Protein AF-A0A9E2KFV5-F1 (afdb_monomer)

InterPro domains:
  IPR013780 Glycosyl hydrolase, all-beta [G3DSA:2.60.40.1180] (1-104)
  IPR031705 Glycosyl hydrolase family 36, C-terminal [PF16874] (14-102)

Foldseek 3Di:
DKDWFDDVVVDQKGKIKDADPVLQKMKIKIWRAQADPPDDQAATADPDHDQAWKWQKAWDPDDPPDDDPFPSHRHIDGNVCSHPRHGRPDDRDHGDMTMMMIGTD

Secondary structure (DSSP, 8-state):
-EEEEE-TTTSSEEEEEEE-TTSSEEEEEEEESSPPTT----PBPP-S--TTSEEEEEE--PPTTPPP--TTTT-EEEHHHHHHT-B----SSTTEEEEEEEEE-

Radius of gyration: 13.26 Å; Cα contacts (8 Å, |Δi|>4): 242; chains: 1; bounding box: 33×29×32 Å

Sequence (105 aa):
SQYRLVSPYESNHMAVNYVSEDKASAVLFAYDIHPRYQEKLLAVRMQGLDPEKMYLVKEINLMPDASSSLKADGKVYSGDYLMKVGLDVFGFQQMQSRVIEFVAQ

Nearest PDB structures (foldseek):
  4fnq-assembly1_A  TM=9.023E-01  e=2.403E-07  Geobacillus stearothermophilus
  2yfn-assembly1_A  TM=8.761E-01  e=5.255E-07  Mediterraneibacter gnavus E1
  8k1a-assembly1_D  TM=8.028E-01  e=7.265E-06  Blautia pseudococcoides
  8k1a-assembly1_C  TM=7.810E-01  e=3.929E-06  Blautia pseudococcoides
  8k7v-assembly1_B  TM=7.781E-01  e=4.343E-05  Blautia pseudococcoides

Mean predicted aligned error: 2.66 Å

Structure (mmCIF, N/CA/C/O backbone):
data_AF-A0A9E2KFV5-F1
#
_entry.id   AF-A0A9E2KFV5-F1
#
loop_
_atom_site.group_PDB
_atom_site.id
_atom_site.type_symbol
_atom_site.label_atom_id
_atom_site.label_alt_id
_atom_site.label_comp_id
_atom_site.label_asym_id
_atom_site.label_entity_id
_atom_site.label_seq_id
_atom_site.pdbx_PDB_ins_code
_atom_site.Cartn_x
_atom_site.Cartn_y
_atom_site.Cartn_z
_atom_site.occupancy
_atom_site.B_iso_or_equiv
_atom_site.auth_seq_id
_atom_site.auth_comp_id
_atom_site.auth_asym_id
_atom_site.auth_atom_id
_atom_site.pdbx_PDB_model_num
ATOM 1 N N . SER A 1 1 ? 3.038 5.973 14.162 1.00 96.19 1 SER A N 1
ATOM 2 C CA . SER A 1 1 ? 4.048 4.894 14.239 1.00 96.19 1 SER A CA 1
ATOM 3 C C . SER A 1 1 ? 4.588 4.530 12.867 1.00 96.19 1 SER A C 1
ATOM 5 O O . SER A 1 1 ? 3.832 4.592 11.906 1.00 96.19 1 SER A O 1
ATOM 7 N N . GLN A 1 2 ? 5.869 4.158 12.769 1.00 97.75 2 GLN A N 1
ATOM 8 C CA . GLN A 1 2 ? 6.523 3.714 11.527 1.00 97.75 2 GLN A CA 1
ATOM 9 C C . GLN A 1 2 ? 6.773 2.201 11.562 1.00 97.75 2 GLN A C 1
ATOM 11 O O . GLN A 1 2 ? 7.279 1.699 12.565 1.00 97.75 2 GLN A O 1
ATOM 16 N N . TYR A 1 3 ? 6.513 1.503 10.454 1.00 98.06 3 TYR A N 1
ATOM 17 C CA . TYR A 1 3 ? 6.800 0.075 10.301 1.00 98.06 3 TYR A CA 1
ATOM 18 C C . TYR A 1 3 ? 7.551 -0.198 8.994 1.00 98.06 3 TYR A C 1
ATOM 20 O O . TYR A 1 3 ? 7.174 0.274 7.922 1.00 98.06 3 TYR A O 1
ATOM 28 N N . ARG A 1 4 ? 8.639 -0.971 9.083 1.00 97.50 4 ARG A N 1
ATOM 29 C CA . ARG A 1 4 ? 9.408 -1.447 7.924 1.00 97.50 4 ARG A CA 1
ATOM 30 C C . ARG A 1 4 ? 8.806 -2.770 7.461 1.00 97.50 4 ARG A C 1
ATOM 32 O O . ARG A 1 4 ? 8.739 -3.700 8.260 1.00 97.50 4 ARG A O 1
ATOM 39 N N . LEU A 1 5 ? 8.368 -2.839 6.207 1.00 97.25 5 LEU A N 1
ATOM 40 C CA . LEU A 1 5 ? 7.610 -3.977 5.678 1.00 97.25 5 LEU A CA 1
ATOM 41 C C . LEU A 1 5 ? 8.454 -4.852 4.752 1.00 97.25 5 LEU A C 1
ATOM 43 O O . LEU A 1 5 ? 8.384 -6.073 4.838 1.00 97.25 5 LEU A O 1
ATOM 47 N N . VAL A 1 6 ? 9.264 -4.234 3.888 1.00 97.00 6 VAL A N 1
ATOM 48 C CA . VAL A 1 6 ? 10.164 -4.938 2.964 1.00 97.00 6 VAL A CA 1
ATOM 49 C C . VAL A 1 6 ? 11.526 -4.256 2.972 1.00 97.00 6 VAL A C 1
ATOM 51 O O . VAL A 1 6 ? 11.618 -3.040 2.787 1.00 97.00 6 VAL A O 1
ATOM 54 N N . SER A 1 7 ? 12.573 -5.047 3.217 1.00 95.06 7 SER A N 1
ATOM 55 C CA . SER A 1 7 ? 13.954 -4.576 3.307 1.00 95.06 7 SER A CA 1
ATOM 56 C C . SER A 1 7 ? 14.592 -4.449 1.914 1.00 95.06 7 SER A C 1
ATOM 58 O O . SER A 1 7 ? 14.565 -5.419 1.150 1.00 95.06 7 SER A O 1
ATOM 60 N N . PRO A 1 8 ? 15.246 -3.312 1.602 1.00 92.88 8 PRO A N 1
ATOM 61 C CA . PRO A 1 8 ? 15.975 -3.132 0.344 1.00 92.88 8 PRO A CA 1
ATOM 62 C C . PRO A 1 8 ? 17.270 -3.959 0.278 1.00 92.88 8 PRO A C 1
ATOM 64 O O . PRO A 1 8 ? 17.882 -4.068 -0.778 1.00 92.88 8 PRO A O 1
ATOM 67 N N . TYR A 1 9 ? 17.718 -4.522 1.403 1.00 92.38 9 TYR A N 1
ATOM 68 C CA . TYR A 1 9 ? 18.909 -5.375 1.461 1.00 92.38 9 TYR A CA 1
ATOM 69 C C . TYR A 1 9 ? 18.592 -6.854 1.218 1.00 92.38 9 TYR A C 1
ATOM 71 O O . TYR A 1 9 ? 19.496 -7.645 0.964 1.00 92.38 9 TYR A O 1
ATOM 79 N N . GLU A 1 10 ? 17.316 -7.230 1.304 1.00 88.75 10 GLU A N 1
ATOM 80 C CA . GLU A 1 10 ? 16.851 -8.616 1.173 1.00 88.75 10 GLU A CA 1
ATOM 81 C C . GLU A 1 10 ? 16.038 -8.833 -0.108 1.00 88.75 10 GLU A C 1
ATOM 83 O O . GLU A 1 10 ? 15.760 -9.972 -0.481 1.00 88.75 10 GLU A O 1
ATOM 88 N N . SER A 1 11 ? 15.649 -7.756 -0.796 1.00 91.00 11 SER A N 1
ATOM 89 C CA . SER A 1 11 ? 14.860 -7.819 -2.022 1.00 91.00 11 SER A CA 1
ATOM 90 C C . SER A 1 11 ? 15.212 -6.685 -2.986 1.00 91.00 11 SER A C 1
ATOM 92 O O . SER A 1 11 ? 15.881 -5.724 -2.619 1.00 91.00 11 SER A O 1
ATOM 94 N N . ASN A 1 12 ? 14.715 -6.773 -4.221 1.00 94.44 12 ASN A N 1
ATOM 95 C CA . ASN A 1 12 ? 14.853 -5.714 -5.228 1.00 94.44 12 ASN A CA 1
ATOM 96 C C . ASN A 1 12 ? 13.873 -4.543 -5.016 1.00 94.44 12 ASN A C 1
ATOM 98 O O . ASN A 1 12 ? 13.773 -3.656 -5.867 1.00 94.44 12 ASN A O 1
ATOM 102 N N . HIS A 1 13 ? 13.156 -4.566 -3.892 1.00 96.56 13 HIS A N 1
ATOM 103 C CA . HIS A 1 13 ? 12.013 -3.731 -3.561 1.00 96.56 13 HIS A CA 1
ATOM 104 C C . HIS A 1 13 ? 12.132 -3.201 -2.130 1.00 96.56 13 HIS A C 1
ATOM 106 O O . HIS A 1 13 ? 12.867 -3.734 -1.297 1.00 96.56 13 HIS A O 1
ATOM 112 N N . MET A 1 14 ? 11.385 -2.151 -1.813 1.00 96.94 14 MET A N 1
ATOM 113 C CA . MET A 1 14 ? 11.303 -1.617 -0.455 1.00 96.94 14 MET A CA 1
ATOM 114 C C . MET A 1 14 ? 9.884 -1.170 -0.147 1.00 96.94 14 MET A C 1
ATOM 116 O O . MET A 1 14 ? 9.246 -0.530 -0.976 1.00 96.94 14 MET A O 1
ATOM 120 N N . ALA A 1 15 ? 9.426 -1.430 1.076 1.00 98.19 15 ALA A N 1
ATOM 121 C CA . ALA A 1 15 ? 8.176 -0.883 1.578 1.00 98.19 15 AL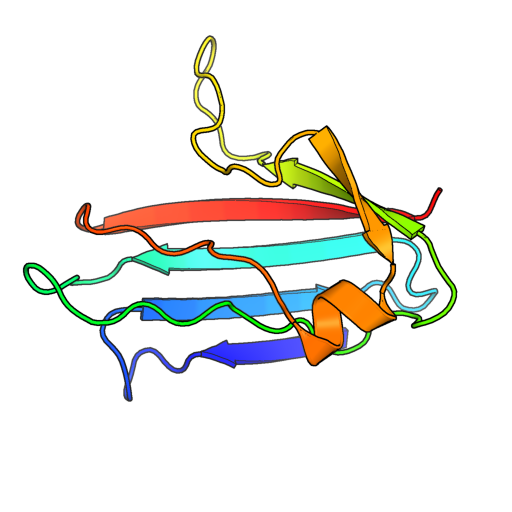A A CA 1
ATOM 122 C C . ALA A 1 15 ? 8.285 -0.457 3.045 1.00 98.19 15 ALA A C 1
ATOM 124 O O . ALA A 1 15 ? 8.799 -1.192 3.894 1.00 98.19 15 ALA A O 1
ATOM 125 N N . VAL A 1 16 ? 7.749 0.722 3.348 1.00 98.31 16 VAL A N 1
ATOM 126 C CA . VAL A 1 16 ? 7.604 1.266 4.704 1.00 98.31 16 VAL A CA 1
ATOM 127 C C . VAL A 1 16 ? 6.239 1.930 4.811 1.00 98.31 16 VAL A C 1
ATOM 129 O O . VAL A 1 16 ? 5.842 2.653 3.900 1.00 98.31 16 VAL A O 1
ATOM 132 N N . ASN A 1 17 ? 5.516 1.712 5.909 1.00 98.06 17 ASN A N 1
ATOM 133 C CA . ASN A 1 17 ? 4.289 2.457 6.171 1.00 98.06 17 ASN A CA 1
ATOM 134 C C . ASN A 1 17 ? 4.355 3.252 7.475 1.00 98.06 17 ASN A C 1
ATOM 136 O O . ASN A 1 17 ? 5.006 2.873 8.451 1.00 98.06 17 ASN A O 1
ATOM 140 N N . TYR A 1 18 ? 3.639 4.368 7.471 1.00 98.62 18 TYR A N 1
ATOM 141 C CA . TYR A 1 18 ? 3.406 5.229 8.617 1.00 98.62 18 TYR A CA 1
ATOM 142 C C . TYR A 1 18 ? 1.917 5.212 8.921 1.00 98.62 18 TYR A C 1
ATOM 144 O O . TYR A 1 18 ? 1.108 5.340 8.010 1.00 98.62 18 TYR A O 1
ATOM 152 N N . VAL A 1 19 ? 1.560 5.047 10.188 1.00 98.56 19 VAL A N 1
ATOM 153 C CA . VAL A 1 19 ? 0.168 5.033 10.655 1.00 98.56 19 VAL A CA 1
ATOM 154 C C . VAL A 1 19 ? -0.009 6.133 11.692 1.00 98.56 19 VAL A C 1
ATOM 156 O O . VAL A 1 19 ? 0.857 6.293 12.563 1.00 98.56 19 VAL A O 1
ATOM 159 N N . SER A 1 20 ? -1.098 6.894 11.595 1.0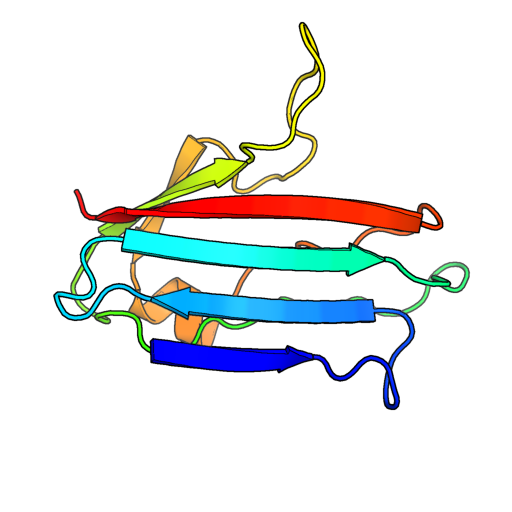0 98.31 20 SER A N 1
ATOM 160 C CA . SER A 1 20 ? -1.482 7.888 12.598 1.00 98.31 20 SER A CA 1
ATOM 161 C C . SER A 1 20 ? -1.736 7.228 13.958 1.00 98.31 20 SER A C 1
ATOM 163 O O . SER A 1 20 ? -1.983 6.026 14.054 1.00 98.31 20 SER A O 1
ATOM 165 N N . GLU A 1 21 ? -1.645 7.996 15.041 1.00 97.44 21 GLU A N 1
ATOM 166 C CA . GLU A 1 21 ? -1.818 7.462 16.399 1.00 97.44 21 GLU A CA 1
ATOM 167 C C . GLU A 1 21 ? -3.228 6.892 16.630 1.00 97.44 21 GLU A C 1
ATOM 169 O O . GLU A 1 21 ? -3.383 5.806 17.186 1.00 97.44 21 GLU A O 1
ATOM 174 N N . ASP A 1 22 ? -4.246 7.574 16.106 1.00 97.62 22 ASP A N 1
ATOM 175 C CA . ASP A 1 22 ? -5.653 7.155 16.126 1.00 97.62 22 ASP A CA 1
ATOM 176 C C . ASP A 1 22 ? -5.992 6.063 15.093 1.00 97.62 22 ASP A C 1
ATOM 178 O O . ASP A 1 22 ? -7.138 5.601 15.005 1.00 97.62 22 ASP A O 1
ATOM 182 N N . LYS A 1 23 ? -5.004 5.655 14.285 1.00 98.12 23 LYS A N 1
ATOM 183 C CA . LYS A 1 23 ? -5.135 4.705 13.175 1.00 98.12 23 LYS A CA 1
ATOM 184 C C . LYS A 1 23 ? -6.203 5.103 12.151 1.00 98.12 23 LYS A C 1
ATOM 186 O O . LYS A 1 23 ? -6.732 4.232 11.463 1.00 98.12 23 LYS A O 1
ATOM 191 N N . ALA A 1 24 ? -6.594 6.373 12.081 1.00 98.06 24 ALA A N 1
ATOM 192 C CA . ALA A 1 24 ? -7.552 6.866 11.096 1.00 98.06 24 ALA A CA 1
ATOM 193 C C . ALA A 1 24 ? -6.909 7.061 9.718 1.00 98.06 24 ALA A C 1
ATOM 195 O O . ALA A 1 24 ? -7.601 6.968 8.709 1.00 98.06 24 ALA A O 1
ATOM 196 N N . SER A 1 25 ? -5.595 7.277 9.655 1.00 97.94 25 SER A N 1
ATOM 197 C CA . SER A 1 25 ? -4.875 7.407 8.395 1.00 97.94 25 SER A CA 1
ATOM 198 C C . SER A 1 25 ? -3.551 6.652 8.395 1.00 97.94 25 SER A C 1
ATOM 200 O O . SER A 1 25 ? -2.928 6.401 9.432 1.00 97.94 25 SER A O 1
ATOM 202 N N . ALA A 1 26 ? -3.114 6.260 7.205 1.00 98.62 26 ALA A N 1
ATOM 203 C CA . ALA A 1 26 ? -1.793 5.700 6.990 1.00 98.62 26 ALA A CA 1
ATOM 204 C C . ALA A 1 26 ? -1.264 6.055 5.601 1.00 98.62 26 ALA A C 1
ATOM 206 O O . ALA A 1 26 ? -2.031 6.308 4.677 1.00 98.62 26 ALA A O 1
ATOM 207 N N . VAL A 1 27 ? 0.057 6.022 5.447 1.00 98.62 27 VAL A N 1
ATOM 208 C CA . VAL A 1 27 ? 0.730 6.167 4.154 1.00 98.62 27 VAL A CA 1
ATOM 209 C C . VAL A 1 27 ? 1.730 5.032 3.985 1.00 98.62 27 VAL A C 1
ATOM 211 O O . VAL A 1 27 ? 2.551 4.792 4.870 1.00 98.62 27 VAL A O 1
ATOM 214 N N . LEU A 1 28 ? 1.661 4.333 2.855 1.00 98.69 28 LEU A N 1
ATOM 215 C CA . LEU A 1 28 ? 2.634 3.343 2.403 1.00 98.69 28 LEU A CA 1
ATOM 216 C C . LEU A 1 28 ? 3.518 3.958 1.324 1.00 98.69 28 LEU A C 1
ATOM 218 O O . LEU A 1 28 ? 3.021 4.447 0.312 1.00 98.69 28 LEU A O 1
ATOM 222 N N . PHE A 1 29 ? 4.825 3.856 1.517 1.00 98.44 29 PHE A N 1
ATOM 223 C CA . PHE A 1 29 ? 5.825 4.155 0.504 1.00 98.44 29 PHE A CA 1
ATOM 224 C C . PHE A 1 29 ? 6.383 2.838 -0.022 1.00 98.44 29 PHE A C 1
ATOM 226 O O . PHE A 1 29 ? 6.925 2.051 0.760 1.00 98.44 29 PHE A O 1
ATOM 233 N N . ALA A 1 30 ? 6.243 2.605 -1.324 1.00 98.00 30 ALA A N 1
ATOM 234 C CA . ALA A 1 30 ? 6.759 1.432 -2.015 1.00 98.00 30 ALA A CA 1
ATOM 235 C C . ALA A 1 30 ? 7.693 1.857 -3.154 1.00 98.00 30 ALA A C 1
ATOM 237 O O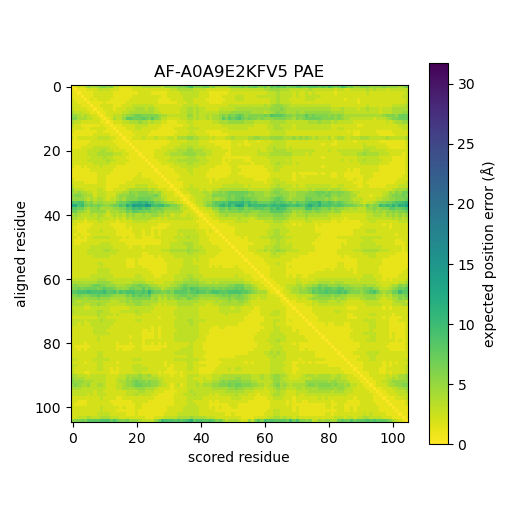 . ALA A 1 30 ? 7.368 2.772 -3.913 1.00 98.00 30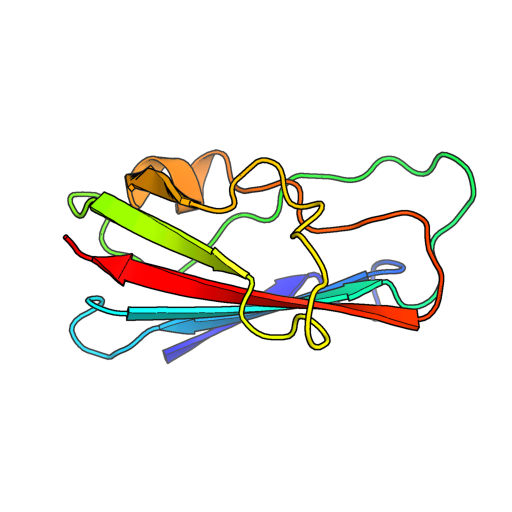 ALA A O 1
ATOM 238 N N . TYR A 1 31 ? 8.840 1.188 -3.269 1.00 96.94 31 TYR A N 1
ATOM 239 C CA . TYR A 1 31 ? 9.858 1.478 -4.277 1.00 96.94 31 TYR A CA 1
ATOM 240 C C . TYR A 1 31 ? 10.313 0.202 -4.979 1.00 96.94 31 TYR A C 1
ATOM 242 O O . TYR A 1 31 ? 10.757 -0.743 -4.322 1.00 96.94 31 TYR A O 1
ATOM 250 N N . ASP A 1 32 ? 10.259 0.234 -6.306 1.00 95.81 32 ASP A N 1
ATOM 251 C CA . ASP A 1 32 ? 10.842 -0.760 -7.199 1.00 95.81 32 ASP A CA 1
ATOM 252 C C . ASP A 1 32 ? 12.289 -0.327 -7.501 1.00 95.81 32 ASP A C 1
ATOM 254 O O . ASP A 1 32 ? 12.518 0.604 -8.276 1.00 95.81 32 ASP A O 1
ATOM 258 N N . ILE A 1 33 ? 13.291 -0.951 -6.872 1.00 93.69 33 ILE A N 1
ATOM 259 C CA . ILE A 1 33 ? 14.683 -0.480 -6.974 1.00 93.69 33 ILE A CA 1
ATOM 260 C C . ILE A 1 33 ? 15.329 -1.035 -8.247 1.00 93.69 33 ILE A C 1
ATOM 262 O O . ILE A 1 33 ? 15.643 -0.286 -9.169 1.00 93.69 33 ILE A O 1
ATOM 266 N N . HIS A 1 34 ? 15.495 -2.359 -8.311 1.00 92.19 34 HIS A N 1
ATOM 267 C CA . HIS A 1 34 ? 16.064 -3.054 -9.473 1.00 92.19 34 HIS A CA 1
ATOM 268 C C . HIS A 1 34 ? 15.294 -4.350 -9.767 1.00 92.19 34 HIS A C 1
ATOM 270 O O . HIS A 1 34 ? 15.855 -5.439 -9.597 1.00 92.19 34 HIS A O 1
ATOM 276 N N . PRO A 1 35 ? 14.013 -4.270 -10.180 1.00 90.56 35 PRO A N 1
ATOM 277 C CA . PRO A 1 35 ? 13.207 -5.463 -10.389 1.00 90.56 35 PRO A CA 1
ATOM 278 C C . PRO A 1 35 ? 13.825 -6.399 -11.428 1.00 90.56 35 PRO A C 1
ATOM 280 O O . PRO A 1 35 ? 14.355 -5.958 -12.454 1.00 90.56 35 PRO A O 1
ATOM 283 N N . ARG A 1 36 ? 13.746 -7.706 -11.177 1.00 89.38 36 ARG A N 1
ATOM 284 C CA . ARG A 1 36 ? 14.215 -8.733 -12.120 1.00 89.38 36 ARG A CA 1
ATOM 285 C C . ARG A 1 36 ? 13.080 -9.174 -13.038 1.00 89.38 36 ARG A C 1
ATOM 287 O O . ARG A 1 36 ? 11.913 -9.195 -12.648 1.00 89.38 36 ARG A O 1
ATOM 294 N N . TYR A 1 37 ? 13.428 -9.577 -14.259 1.00 85.06 37 TYR A N 1
ATOM 295 C CA . TYR A 1 37 ? 12.446 -10.088 -15.214 1.00 85.06 37 TYR A CA 1
ATOM 296 C C . TYR A 1 37 ? 11.684 -11.285 -14.626 1.00 85.06 37 TYR A C 1
ATOM 298 O O . TYR A 1 37 ? 12.302 -12.269 -14.223 1.00 85.06 37 TYR A O 1
ATOM 306 N N . GLN A 1 38 ? 10.351 -11.181 -14.588 1.00 83.38 38 GLN A N 1
ATOM 307 C CA . GLN A 1 38 ? 9.437 -12.216 -14.085 1.00 83.38 38 GLN A CA 1
ATOM 308 C C . GLN A 1 38 ? 9.738 -12.716 -12.663 1.00 83.38 38 GLN A C 1
ATOM 310 O O . GLN A 1 38 ? 9.417 -13.856 -12.320 1.00 83.38 38 GLN A O 1
ATOM 315 N N . GLU A 1 39 ? 10.331 -11.885 -11.804 1.00 90.31 39 GLU A N 1
ATOM 316 C CA . GLU A 1 39 ? 10.444 -12.264 -10.400 1.00 90.31 39 GLU A CA 1
ATOM 317 C C . GLU A 1 39 ? 9.068 -12.397 -9.739 1.00 90.31 39 GLU A C 1
ATOM 319 O O . GLU A 1 39 ? 8.079 -11.776 -10.136 1.00 90.31 39 GLU A O 1
ATOM 324 N N . LYS A 1 40 ? 9.000 -13.231 -8.703 1.00 88.00 40 LYS A N 1
ATOM 325 C CA . LYS A 1 40 ? 7.765 -13.413 -7.952 1.00 88.00 40 LYS A CA 1
ATOM 326 C C . LYS A 1 40 ? 7.566 -12.233 -7.004 1.00 88.00 40 LYS A C 1
ATOM 328 O O . LYS A 1 40 ? 8.252 -12.138 -5.989 1.00 88.00 40 LYS A O 1
ATOM 333 N N . LEU A 1 41 ? 6.589 -11.387 -7.311 1.00 92.31 41 LEU A N 1
ATOM 334 C CA . LEU A 1 41 ? 6.140 -10.317 -6.424 1.00 92.31 41 LEU A CA 1
ATOM 335 C C . LEU A 1 41 ? 5.138 -10.873 -5.408 1.00 92.31 41 LEU A C 1
ATOM 337 O O . LEU A 1 41 ? 4.252 -11.656 -5.755 1.00 92.31 41 LEU A O 1
ATOM 341 N N . LEU A 1 42 ? 5.308 -10.495 -4.143 1.00 93.56 42 LEU A N 1
ATOM 342 C CA . LEU A 1 42 ? 4.399 -10.847 -3.056 1.00 93.56 42 LEU A CA 1
ATOM 343 C C . LEU A 1 42 ? 3.637 -9.601 -2.611 1.00 93.56 42 LEU A C 1
ATOM 345 O O . LEU A 1 42 ? 4.209 -8.510 -2.562 1.00 93.56 42 LEU A O 1
ATOM 349 N N . ALA A 1 43 ? 2.372 -9.787 -2.239 1.00 97.12 43 ALA A N 1
ATOM 350 C CA . ALA A 1 43 ? 1.557 -8.723 -1.676 1.00 97.12 43 ALA A CA 1
ATOM 351 C C . ALA A 1 43 ? 2.205 -8.152 -0.404 1.00 97.12 43 ALA A C 1
ATOM 353 O O . ALA A 1 43 ? 2.627 -8.890 0.493 1.00 97.12 43 ALA A O 1
ATOM 354 N N . VAL A 1 44 ? 2.252 -6.825 -0.315 1.00 97.81 44 VAL A N 1
ATOM 355 C CA . VAL A 1 44 ? 2.754 -6.110 0.857 1.00 97.81 44 VAL A CA 1
ATOM 356 C C . VAL A 1 44 ? 1.656 -6.053 1.905 1.00 97.81 44 VAL A C 1
ATOM 358 O O . VAL A 1 44 ? 0.579 -5.502 1.674 1.00 97.81 44 VAL A O 1
ATOM 361 N N . ARG A 1 45 ? 1.944 -6.630 3.070 1.00 98.44 45 ARG A N 1
ATOM 362 C CA . ARG A 1 45 ? 1.051 -6.642 4.228 1.00 98.44 45 ARG A CA 1
ATOM 363 C C . ARG A 1 45 ? 1.313 -5.431 5.102 1.00 98.44 45 ARG A C 1
ATOM 365 O O . ARG A 1 45 ? 2.445 -5.200 5.524 1.00 98.44 45 ARG A O 1
ATOM 372 N N . MET A 1 46 ? 0.256 -4.687 5.385 1.00 97.81 46 MET A N 1
ATOM 373 C CA . MET A 1 46 ? 0.317 -3.509 6.238 1.00 97.81 46 MET A CA 1
ATOM 374 C C . MET A 1 46 ? 0.545 -3.903 7.701 1.00 97.81 46 MET A C 1
ATOM 376 O O . MET A 1 46 ? 0.254 -5.026 8.111 1.00 97.81 46 MET A O 1
ATOM 380 N N . GLN A 1 47 ? 1.037 -2.964 8.507 1.00 98.44 47 GLN A N 1
ATOM 381 C CA . GLN A 1 47 ? 1.136 -3.118 9.959 1.00 98.44 47 GLN A CA 1
ATOM 382 C C . GLN A 1 47 ? 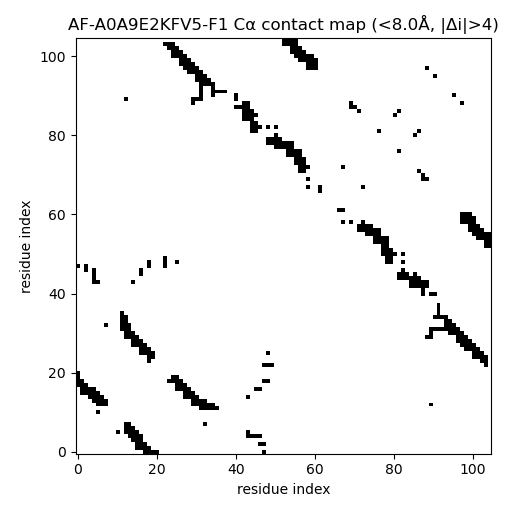0.606 -1.874 10.668 1.00 98.44 47 GLN A C 1
ATOM 384 O O . GLN A 1 47 ? 0.695 -0.767 10.139 1.00 98.44 47 GLN A O 1
ATOM 389 N N . GLY A 1 48 ? 0.069 -2.066 11.875 1.00 97.75 48 GLY A N 1
ATOM 390 C CA . GLY A 1 48 ? -0.360 -0.980 12.760 1.00 97.75 48 GLY A CA 1
ATOM 391 C C . GLY A 1 48 ? -1.755 -0.412 12.493 1.00 97.75 48 GLY A C 1
ATOM 392 O O . GLY A 1 48 ? -2.170 0.485 13.223 1.00 97.75 48 GLY A O 1
ATOM 393 N N . LEU A 1 49 ? -2.480 -0.931 11.498 1.00 98.31 49 LEU A N 1
ATOM 394 C CA . LEU A 1 49 ? -3.862 -0.537 11.218 1.00 98.31 49 LEU A CA 1
ATOM 395 C C . LEU A 1 49 ? -4.831 -1.086 12.274 1.00 98.31 49 LEU A C 1
ATOM 397 O O . LEU A 1 49 ? -4.495 -1.963 13.075 1.00 98.31 49 LEU A O 1
ATOM 401 N N . ASP A 1 50 ? -6.044 -0.546 12.281 1.00 98.31 50 ASP A N 1
ATOM 402 C CA . ASP A 1 50 ? -7.149 -1.080 13.067 1.00 98.31 50 ASP A CA 1
ATOM 403 C C . ASP A 1 50 ? -7.878 -2.166 12.256 1.00 98.31 50 ASP A C 1
ATOM 405 O O . ASP A 1 50 ? -8.353 -1.860 11.160 1.00 98.31 50 ASP A O 1
ATOM 409 N N . PRO A 1 51 ? -7.957 -3.423 12.733 1.00 98.25 51 PRO A N 1
ATOM 410 C CA . PRO A 1 51 ? -8.582 -4.502 11.975 1.00 98.25 51 PRO A CA 1
ATOM 411 C C . PRO A 1 51 ? -10.065 -4.260 11.659 1.00 98.25 51 PRO A C 1
ATOM 413 O O . PRO A 1 51 ? -10.526 -4.714 10.611 1.00 98.25 51 PRO A O 1
ATOM 416 N N . GLU A 1 52 ? -10.776 -3.515 12.512 1.00 98.19 52 GLU A N 1
ATOM 417 C CA . GLU A 1 52 ? -12.222 -3.284 12.403 1.00 98.19 52 GLU A CA 1
ATOM 418 C C . GLU A 1 52 ? -12.572 -2.082 11.508 1.00 98.19 52 GLU A C 1
ATOM 420 O O . GLU A 1 52 ? -13.720 -1.932 11.091 1.00 98.19 52 GLU A O 1
ATOM 425 N N . LYS A 1 53 ? -11.601 -1.214 11.188 1.00 98.44 53 LYS A N 1
ATOM 426 C CA . LYS A 1 53 ? -11.835 -0.041 10.331 1.00 98.44 53 LYS A CA 1
ATOM 427 C C . LYS A 1 53 ? -11.766 -0.395 8.850 1.00 98.44 53 LYS A C 1
ATOM 429 O O . LYS A 1 53 ? -10.985 -1.248 8.423 1.00 98.44 53 LYS A O 1
ATOM 434 N N . MET A 1 54 ? -12.545 0.334 8.057 1.00 98.69 54 MET A N 1
ATOM 435 C CA . MET A 1 54 ? -12.532 0.274 6.598 1.00 98.69 54 MET A CA 1
ATOM 436 C C . MET A 1 54 ? -11.720 1.445 6.052 1.00 98.69 54 MET A C 1
ATOM 438 O O . MET A 1 54 ? -12.016 2.591 6.363 1.00 98.69 54 MET A O 1
ATOM 442 N N . TYR A 1 55 ? -10.713 1.167 5.231 1.00 98.75 55 TYR A N 1
ATOM 443 C CA . TYR A 1 55 ? -9.799 2.164 4.686 1.00 98.75 55 TYR A CA 1
ATOM 444 C C . TYR A 1 55 ? -9.998 2.315 3.183 1.00 98.75 55 TYR A C 1
ATOM 446 O O . TYR A 1 55 ? -9.868 1.340 2.440 1.00 98.75 55 TYR A O 1
ATOM 454 N N . LEU A 1 56 ? -10.265 3.542 2.739 1.00 98.75 56 LEU A N 1
ATOM 455 C CA . LEU A 1 56 ? -10.167 3.931 1.337 1.00 98.75 56 LEU A CA 1
ATOM 456 C C . LEU A 1 56 ? -8.693 3.997 0.943 1.00 98.75 56 LEU A C 1
ATOM 458 O O . LEU A 1 56 ? -7.912 4.681 1.602 1.00 98.75 56 LEU A O 1
ATOM 462 N N . VAL A 1 57 ? -8.338 3.301 -0.130 1.00 98.62 57 VAL A N 1
ATOM 463 C CA . VAL A 1 57 ? -6.985 3.243 -0.685 1.00 98.62 57 VAL A CA 1
ATOM 464 C C . VAL A 1 57 ? -6.873 4.220 -1.845 1.00 98.62 57 VAL A C 1
ATOM 466 O O . VAL A 1 57 ? -7.703 4.190 -2.755 1.00 98.62 57 VAL A O 1
ATOM 469 N N . LYS A 1 58 ? -5.835 5.058 -1.840 1.00 98.25 58 LYS A N 1
ATOM 470 C CA . LYS A 1 58 ? -5.588 6.024 -2.911 1.00 98.25 58 LYS A CA 1
ATOM 471 C C . LYS A 1 58 ? -4.104 6.178 -3.210 1.00 98.25 58 LYS A C 1
ATOM 473 O O . LYS A 1 58 ? -3.317 6.419 -2.304 1.00 98.25 58 LYS A O 1
ATOM 478 N N . GLU A 1 59 ? -3.709 6.083 -4.470 1.00 97.88 59 GLU A N 1
ATOM 479 C CA . GLU A 1 59 ? -2.366 6.468 -4.907 1.00 97.88 59 GLU A CA 1
ATOM 480 C C . GLU A 1 59 ? -2.299 7.990 -5.094 1.00 97.88 59 GLU A C 1
ATOM 482 O O . GLU A 1 59 ? -3.119 8.580 -5.797 1.00 97.88 59 GLU A O 1
ATOM 487 N N . ILE A 1 60 ? -1.340 8.645 -4.434 1.00 97.06 60 ILE A N 1
ATOM 488 C CA . ILE A 1 60 ? -1.308 10.114 -4.320 1.00 97.06 60 ILE A CA 1
ATOM 489 C C . ILE A 1 60 ? -0.115 10.775 -5.020 1.00 97.06 60 ILE A C 1
ATOM 491 O O . ILE A 1 60 ? -0.122 11.987 -5.204 1.00 97.06 60 ILE A O 1
ATOM 495 N N . ASN A 1 61 ? 0.900 10.015 -5.438 1.00 96.06 61 ASN A N 1
ATOM 496 C CA . ASN A 1 61 ? 2.092 10.542 -6.121 1.00 96.06 61 ASN A CA 1
ATOM 497 C C . ASN A 1 61 ? 1.994 10.491 -7.658 1.00 96.06 61 ASN A C 1
ATOM 499 O O . ASN A 1 61 ? 3.013 10.356 -8.337 1.00 96.06 61 ASN A O 1
ATOM 503 N N . LEU A 1 62 ? 0.784 10.570 -8.211 1.00 94.62 62 LEU A N 1
ATOM 504 C CA . LEU A 1 62 ? 0.566 10.538 -9.656 1.00 94.62 62 LEU A CA 1
ATOM 505 C C . LEU A 1 62 ? 0.953 11.875 -10.300 1.00 94.62 62 LEU A C 1
ATOM 507 O O . LEU A 1 62 ? 0.723 12.947 -9.740 1.00 94.62 62 LEU A O 1
ATOM 511 N N . MET A 1 63 ? 1.515 11.806 -11.508 1.00 90.62 63 MET A N 1
ATOM 512 C CA . MET A 1 63 ? 1.702 12.989 -12.351 1.00 90.62 63 MET A CA 1
ATOM 513 C C . MET A 1 63 ? 0.339 13.569 -12.768 1.00 90.62 63 MET A C 1
ATOM 515 O O . MET A 1 63 ? -0.642 12.822 -12.826 1.00 90.62 63 MET A O 1
ATOM 519 N N . PRO A 1 64 ? 0.258 14.871 -13.096 1.00 91.56 64 PRO A N 1
ATOM 520 C CA . PRO A 1 64 ? -0.957 15.458 -13.653 1.00 91.56 64 PRO A CA 1
ATOM 521 C C . PRO A 1 64 ? -1.497 14.631 -14.828 1.00 91.56 64 PRO A C 1
ATOM 523 O O . PRO A 1 64 ? -0.723 14.152 -15.656 1.00 91.56 64 PRO A O 1
ATOM 526 N N . ASP A 1 65 ? -2.816 14.436 -14.857 1.00 91.50 65 ASP A N 1
ATOM 527 C CA . ASP A 1 65 ? -3.558 13.658 -15.863 1.00 91.50 65 ASP A CA 1
ATOM 528 C C . ASP A 1 65 ? -3.216 12.155 -15.948 1.00 91.50 65 ASP A C 1
ATOM 530 O O . ASP A 1 65 ? -3.771 11.432 -16.781 1.00 91.50 65 ASP A O 1
ATOM 534 N N . ALA A 1 66 ? -2.353 11.641 -15.066 1.00 92.56 66 ALA A N 1
ATOM 535 C CA . ALA A 1 66 ? -2.064 10.217 -14.989 1.00 92.56 66 ALA A CA 1
ATOM 536 C C . ALA A 1 66 ? -3.133 9.473 -14.177 1.00 92.56 66 ALA A C 1
ATOM 538 O O . ALA A 1 66 ? -3.588 9.925 -13.128 1.00 92.56 66 ALA A O 1
ATOM 539 N N . SER A 1 67 ? -3.496 8.282 -14.648 1.00 91.94 67 SER A N 1
ATOM 540 C CA . SER A 1 67 ? -4.314 7.338 -13.883 1.00 91.94 67 SER A CA 1
ATOM 541 C C . SER A 1 67 ? -3.429 6.360 -13.120 1.00 91.94 67 SER A C 1
ATOM 543 O O . SER A 1 67 ? -2.386 5.932 -13.624 1.00 91.94 67 SER A O 1
ATOM 545 N N . SER A 1 68 ? -3.865 5.968 -11.925 1.00 94.81 68 SER A N 1
ATOM 546 C CA . SER A 1 68 ? -3.193 4.923 -11.160 1.00 94.81 68 SER A CA 1
ATOM 547 C C . SER A 1 68 ? -3.235 3.585 -11.904 1.00 94.81 68 SER A C 1
ATOM 549 O O . SER A 1 68 ? -4.267 3.165 -12.427 1.00 94.81 68 SER A O 1
ATOM 551 N N . SER A 1 69 ? -2.105 2.877 -11.916 1.00 93.81 69 SER A N 1
ATOM 552 C CA . SER A 1 69 ? -2.048 1.471 -12.343 1.00 93.81 69 SER A CA 1
ATOM 553 C C . SER A 1 69 ? -2.288 0.486 -11.188 1.00 93.81 69 SER A C 1
ATOM 555 O O . SER A 1 69 ? -2.298 -0.729 -11.400 1.00 93.81 69 SER A O 1
ATOM 557 N N . LEU A 1 70 ? -2.455 0.985 -9.959 1.00 95.69 70 LEU A N 1
ATOM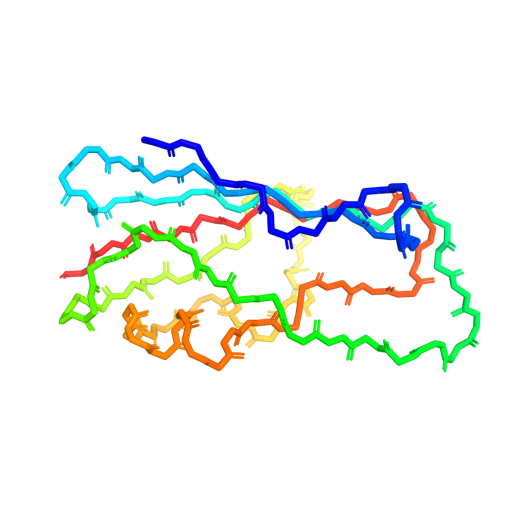 558 C CA . LEU A 1 70 ? -2.712 0.179 -8.773 1.00 95.69 70 LEU A CA 1
ATOM 559 C C . LEU A 1 70 ? -4.156 -0.326 -8.814 1.00 95.69 70 LEU A C 1
ATOM 561 O O . LEU A 1 70 ? -5.109 0.436 -8.711 1.00 95.69 70 LEU A O 1
ATOM 565 N N . LYS A 1 71 ? -4.341 -1.647 -8.869 1.00 96.44 71 LYS A N 1
ATOM 566 C CA . LYS A 1 71 ? -5.685 -2.260 -8.896 1.00 96.44 71 LYS A CA 1
ATOM 567 C C . LYS A 1 71 ? -6.536 -1.954 -7.659 1.00 96.44 71 LYS A C 1
ATOM 569 O O . LYS A 1 71 ? -7.748 -2.174 -7.698 1.00 96.44 71 LYS A O 1
ATOM 574 N N . ALA A 1 72 ? -5.896 -1.573 -6.559 1.00 96.94 72 ALA A N 1
ATOM 575 C CA . ALA A 1 72 ? -6.527 -1.226 -5.293 1.00 96.94 72 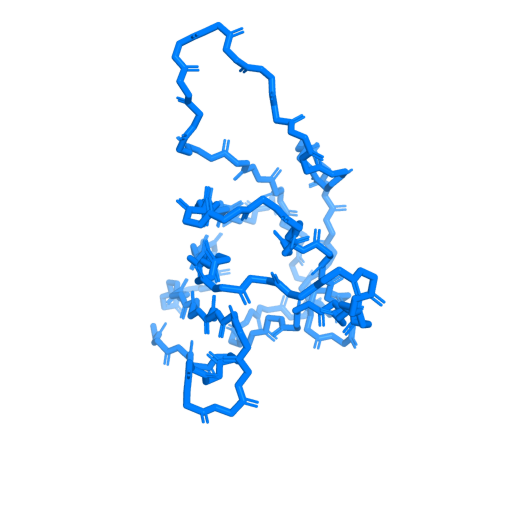ALA A CA 1
ATOM 576 C C . ALA A 1 72 ? -6.919 0.258 -5.197 1.00 96.94 72 ALA A C 1
ATOM 578 O O . ALA A 1 72 ? -7.618 0.614 -4.256 1.00 96.94 72 ALA A O 1
ATOM 579 N N . ASP A 1 73 ? -6.499 1.104 -6.143 1.00 97.94 73 ASP A N 1
ATOM 580 C CA . ASP A 1 73 ? -6.814 2.532 -6.127 1.00 97.94 73 ASP A CA 1
ATOM 581 C C . ASP A 1 73 ? -8.331 2.777 -6.170 1.00 97.94 73 ASP A C 1
ATOM 583 O O . ASP A 1 73 ? -9.065 2.134 -6.927 1.00 97.94 73 ASP A O 1
ATOM 587 N N . GLY A 1 74 ? -8.809 3.657 -5.289 1.00 97.75 74 GLY A N 1
ATOM 588 C CA . GLY A 1 74 ? -10.223 3.992 -5.118 1.00 97.75 74 GLY A CA 1
ATOM 589 C C . GLY A 1 74 ? -11.072 2.922 -4.423 1.00 97.75 74 GLY A C 1
ATOM 590 O O . GLY A 1 74 ? -12.282 3.105 -4.287 1.00 97.75 74 GLY A O 1
ATOM 591 N N . LYS A 1 75 ? -10.485 1.802 -3.981 1.00 98.31 75 LYS A N 1
ATOM 592 C CA . LYS A 1 75 ? -11.216 0.721 -3.299 1.00 98.31 75 LYS A CA 1
ATOM 593 C C . LYS A 1 75 ? -11.112 0.831 -1.786 1.00 98.31 75 LYS A C 1
ATOM 595 O O . LYS A 1 75 ? -10.175 1.414 -1.248 1.00 98.31 75 LYS A O 1
ATOM 600 N N . VAL A 1 76 ? -12.078 0.220 -1.105 1.00 98.56 76 VAL A N 1
ATOM 601 C CA . VAL A 1 76 ? -12.146 0.184 0.356 1.00 98.56 76 VAL A CA 1
ATOM 602 C C . VAL A 1 76 ? -11.881 -1.237 0.847 1.00 98.56 76 VAL A C 1
ATOM 604 O O . VAL A 1 76 ? -12.492 -2.188 0.357 1.00 98.56 76 VAL A O 1
ATOM 607 N N . TYR A 1 77 ? -10.984 -1.380 1.821 1.00 98.56 77 TYR A N 1
ATOM 608 C CA . TYR A 1 77 ? -10.622 -2.661 2.435 1.00 98.56 77 TYR A CA 1
ATOM 609 C C . TYR A 1 77 ? -10.646 -2.558 3.956 1.00 98.56 77 TYR A C 1
ATOM 611 O O . TYR A 1 77 ? -10.349 -1.499 4.505 1.00 98.56 77 TYR A O 1
ATOM 619 N N . SER A 1 78 ? -10.945 -3.656 4.651 1.00 98.56 78 SER A N 1
ATOM 620 C CA . SER A 1 78 ? -10.765 -3.692 6.104 1.00 98.56 78 SER A CA 1
ATOM 621 C C . SER A 1 78 ? -9.281 -3.655 6.466 1.00 98.56 78 SER A C 1
ATOM 623 O O . SER A 1 78 ? -8.433 -4.183 5.735 1.00 98.56 78 SER A O 1
ATOM 625 N N . GLY A 1 79 ? -8.953 -3.079 7.623 1.00 98.50 79 GLY A N 1
ATOM 626 C CA . GLY A 1 79 ? -7.593 -3.137 8.150 1.00 98.50 79 GLY A CA 1
ATOM 627 C C . GLY A 1 79 ? -7.118 -4.578 8.338 1.00 98.50 79 GLY A C 1
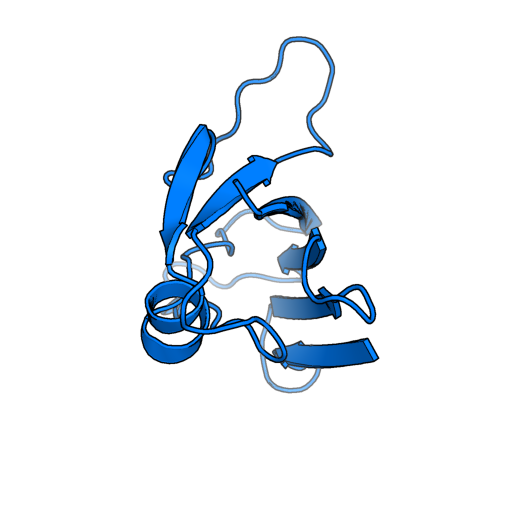ATOM 628 O O . GLY A 1 79 ? -5.957 -4.874 8.059 1.00 98.50 79 GLY A O 1
ATOM 629 N N . ASP A 1 80 ? -8.013 -5.502 8.708 1.00 98.62 80 ASP A N 1
ATOM 630 C CA . ASP A 1 80 ? -7.683 -6.925 8.837 1.00 98.62 80 ASP A CA 1
ATOM 631 C C . ASP A 1 80 ? -7.219 -7.530 7.503 1.00 98.62 80 ASP A C 1
ATOM 633 O O . ASP A 1 80 ? -6.185 -8.201 7.440 1.00 98.62 80 ASP A O 1
ATOM 637 N N . TYR A 1 81 ? -7.926 -7.223 6.411 1.00 98.62 81 TYR A N 1
ATOM 638 C CA . TYR A 1 81 ? -7.542 -7.657 5.069 1.00 98.62 81 TYR A CA 1
ATOM 639 C C . TYR A 1 81 ? -6.184 -7.074 4.665 1.00 98.62 81 TYR A C 1
ATOM 641 O O . TYR A 1 81 ? -5.306 -7.801 4.196 1.00 98.62 81 TYR A O 1
ATOM 649 N N . LEU A 1 82 ? -5.977 -5.773 4.886 1.00 98.44 82 LEU A N 1
ATOM 650 C CA . LEU A 1 82 ? -4.724 -5.094 4.546 1.00 98.44 82 LEU A CA 1
ATOM 651 C C . LEU A 1 82 ? -3.523 -5.657 5.322 1.00 98.44 82 LEU A C 1
ATOM 653 O O . LEU A 1 82 ? -2.415 -5.701 4.786 1.00 98.44 82 LEU A O 1
ATOM 657 N N . MET A 1 83 ? -3.729 -6.116 6.559 1.00 98.44 83 MET A N 1
ATOM 658 C CA . MET A 1 83 ? -2.669 -6.692 7.391 1.00 98.44 83 MET A CA 1
ATOM 659 C C . MET A 1 83 ? -2.424 -8.188 7.128 1.00 98.44 83 MET A C 1
ATOM 661 O O . MET A 1 83 ? -1.284 -8.644 7.213 1.00 98.44 83 MET A O 1
ATOM 665 N N . LYS A 1 84 ? -3.453 -8.977 6.789 1.00 98.38 84 LYS A N 1
ATOM 666 C CA . LYS A 1 84 ? -3.311 -10.432 6.560 1.00 98.38 84 LYS A CA 1
ATOM 667 C C . LYS A 1 84 ? -3.066 -10.803 5.100 1.00 98.38 84 LYS A C 1
ATOM 669 O O . LYS A 1 84 ? -2.252 -11.685 4.820 1.00 98.38 84 LYS A O 1
ATOM 674 N N . VAL A 1 85 ? -3.771 -10.156 4.175 1.00 98.25 85 VAL A N 1
ATOM 675 C CA . VAL A 1 85 ? -3.689 -10.429 2.732 1.00 98.25 85 VAL A CA 1
ATOM 676 C C . VAL A 1 85 ? -2.698 -9.477 2.075 1.00 98.25 85 VAL A C 1
ATOM 678 O O . VAL A 1 85 ? -1.754 -9.942 1.439 1.00 98.25 85 VAL A O 1
ATOM 681 N N . GLY A 1 86 ? -2.848 -8.172 2.313 1.00 97.94 86 GLY A N 1
ATOM 682 C CA . GLY A 1 86 ? -1.985 -7.142 1.733 1.00 97.94 86 GLY A CA 1
ATOM 683 C C . GLY A 1 86 ? -2.376 -6.724 0.313 1.00 97.94 86 GLY A C 1
ATOM 684 O O . GLY A 1 86 ? -3.422 -7.122 -0.203 1.00 97.94 86 GLY A O 1
ATOM 685 N N . LEU A 1 87 ? -1.533 -5.891 -0.306 1.00 98.19 87 LEU A N 1
ATOM 686 C CA . LEU A 1 87 ? -1.743 -5.318 -1.640 1.00 98.19 87 LEU A CA 1
ATOM 687 C C . LEU A 1 87 ? -0.546 -5.559 -2.571 1.00 98.19 87 LEU A C 1
ATOM 689 O O . LEU A 1 87 ? 0.610 -5.463 -2.157 1.00 98.19 87 LEU A O 1
ATOM 693 N N . ASP A 1 88 ? -0.826 -5.796 -3.852 1.00 97.00 88 ASP A N 1
ATOM 694 C CA . ASP A 1 88 ? 0.190 -5.886 -4.905 1.00 97.00 88 ASP A CA 1
ATOM 695 C C . ASP A 1 88 ? 0.617 -4.476 -5.337 1.00 97.00 88 ASP A C 1
ATOM 697 O O . ASP A 1 88 ? 0.005 -3.864 -6.215 1.00 97.00 88 ASP A O 1
ATOM 701 N N . VAL A 1 89 ? 1.640 -3.939 -4.670 1.00 96.75 89 VAL A N 1
ATOM 702 C CA . VAL A 1 89 ? 2.105 -2.552 -4.869 1.00 96.75 89 VAL A CA 1
ATOM 703 C C . VAL A 1 89 ? 3.369 -2.446 -5.719 1.00 96.75 89 VAL A C 1
ATOM 705 O O . VAL A 1 89 ? 3.627 -1.387 -6.286 1.00 96.75 89 VAL A O 1
ATOM 708 N N . PHE A 1 90 ? 4.138 -3.529 -5.830 1.00 96.31 90 PHE A N 1
ATOM 709 C CA . PHE A 1 90 ? 5.365 -3.566 -6.622 1.00 96.31 90 PHE A CA 1
ATOM 710 C C . PHE A 1 90 ? 5.092 -3.852 -8.093 1.00 96.31 90 PHE A C 1
ATOM 712 O O . PHE A 1 90 ? 4.098 -4.487 -8.460 1.00 96.31 90 PHE A O 1
ATOM 719 N N . GLY A 1 91 ? 6.001 -3.381 -8.935 1.00 93.25 91 GLY A N 1
ATOM 720 C CA . GLY A 1 91 ? 5.990 -3.589 -10.369 1.00 93.25 91 GLY A CA 1
ATOM 721 C C . GLY A 1 91 ? 7.305 -4.162 -10.886 1.00 93.25 91 GLY A C 1
ATOM 722 O O . GLY A 1 91 ? 8.176 -4.614 -10.149 1.00 93.25 91 GLY A O 1
ATOM 723 N N . PHE A 1 92 ? 7.433 -4.150 -12.211 1.00 92.50 92 PHE A N 1
ATOM 724 C CA . PHE A 1 92 ? 8.639 -4.595 -12.917 1.00 92.50 92 PHE A CA 1
ATOM 725 C C . PHE A 1 92 ? 9.403 -3.439 -13.573 1.00 92.50 92 PHE A C 1
ATOM 727 O O . PHE A 1 92 ? 10.410 -3.663 -14.242 1.00 92.50 92 PHE A O 1
ATOM 734 N N . GLN A 1 93 ? 8.915 -2.206 -13.428 1.00 91.31 93 GLN A N 1
ATOM 735 C CA . GLN A 1 93 ? 9.594 -1.030 -13.957 1.00 91.31 93 GLN A CA 1
ATOM 736 C C . GLN A 1 93 ? 10.687 -0.590 -12.986 1.00 91.31 93 GLN A C 1
ATOM 738 O O . GLN A 1 93 ? 10.473 -0.526 -11.781 1.00 91.31 93 GLN A O 1
ATOM 743 N N . GLN A 1 94 ? 11.868 -0.290 -13.519 1.00 92.31 94 GLN A N 1
ATOM 744 C CA . GLN A 1 94 ? 12.985 0.166 -12.701 1.00 92.31 94 GLN A CA 1
ATOM 745 C C . GLN A 1 94 ? 12.730 1.563 -12.143 1.00 92.31 94 GLN A C 1
ATOM 747 O O . GLN A 1 94 ? 12.199 2.424 -12.844 1.00 92.31 94 GLN A O 1
ATOM 752 N N . MET A 1 95 ? 13.183 1.780 -10.906 1.00 92.75 95 MET A N 1
ATOM 753 C CA . MET A 1 95 ? 13.188 3.082 -10.234 1.00 92.75 95 MET A CA 1
ATOM 754 C C . MET A 1 95 ? 11.801 3.735 -10.150 1.00 92.75 95 MET A C 1
ATOM 756 O O . MET A 1 95 ? 11.684 4.959 -10.199 1.00 92.75 95 MET A O 1
ATOM 760 N N . GLN A 1 96 ? 10.749 2.923 -10.021 1.00 93.56 96 GLN A N 1
ATOM 761 C CA . GLN A 1 96 ? 9.391 3.414 -9.818 1.00 93.56 96 GLN A CA 1
ATOM 762 C C . GLN A 1 96 ? 9.045 3.529 -8.338 1.00 93.56 96 GLN A C 1
ATOM 764 O O . GLN A 1 96 ? 9.569 2.807 -7.487 1.00 93.56 96 GLN A O 1
ATOM 769 N N . SER A 1 97 ? 8.132 4.451 -8.036 1.00 95.12 97 SER A N 1
ATOM 770 C CA . SER A 1 97 ? 7.626 4.656 -6.681 1.00 95.12 97 SER A CA 1
ATOM 771 C C . SER A 1 97 ? 6.111 4.756 -6.665 1.00 95.12 97 SER A C 1
ATOM 773 O O . SER A 1 97 ? 5.513 5.352 -7.562 1.00 95.12 97 SER A O 1
ATOM 775 N N . ARG A 1 98 ? 5.507 4.225 -5.604 1.00 96.75 98 ARG A N 1
ATOM 776 C CA . ARG A 1 98 ? 4.101 4.440 -5.271 1.00 96.75 98 ARG A CA 1
ATOM 777 C C . ARG A 1 98 ? 3.992 4.970 -3.855 1.00 96.75 98 ARG A C 1
ATOM 779 O O . ARG A 1 98 ? 4.600 4.427 -2.930 1.00 96.75 98 ARG A O 1
ATOM 786 N N . VAL A 1 99 ? 3.181 6.003 -3.692 1.00 98.06 99 VAL A N 1
ATOM 787 C CA . VAL A 1 99 ? 2.775 6.530 -2.394 1.00 98.06 99 VAL A CA 1
ATOM 788 C C . VAL A 1 99 ? 1.280 6.326 -2.284 1.00 98.06 99 VAL A C 1
ATOM 790 O O . VAL A 1 99 ? 0.507 6.891 -3.057 1.00 98.06 99 VAL A O 1
ATOM 793 N N . ILE A 1 100 ? 0.889 5.475 -1.345 1.00 98.56 100 ILE A N 1
ATOM 794 C CA . ILE A 1 100 ? -0.486 5.018 -1.194 1.00 98.56 100 ILE A CA 1
ATOM 795 C C . ILE A 1 100 ? -0.995 5.496 0.157 1.00 98.56 100 ILE A C 1
ATOM 797 O O . ILE A 1 100 ? -0.462 5.123 1.201 1.00 98.56 100 ILE A O 1
ATOM 801 N N . GLU A 1 101 ? -2.021 6.329 0.124 1.00 98.56 101 GLU A N 1
ATOM 802 C CA . GLU A 1 101 ? -2.754 6.804 1.283 1.00 98.56 101 GLU A CA 1
ATOM 803 C C . GLU A 1 101 ? -3.900 5.843 1.624 1.00 98.56 101 GLU A C 1
ATOM 805 O O . GLU A 1 101 ? -4.569 5.293 0.746 1.00 98.56 101 GLU A O 1
ATOM 810 N N . PHE A 1 102 ? -4.118 5.656 2.921 1.00 98.56 102 PHE A N 1
ATOM 811 C CA . PHE A 1 102 ? -5.219 4.901 3.498 1.00 98.56 102 PHE A CA 1
ATOM 812 C C . PHE A 1 102 ? -5.975 5.823 4.445 1.00 98.56 102 PHE A C 1
ATOM 814 O O . PHE A 1 102 ? -5.380 6.326 5.398 1.00 98.56 102 PHE A O 1
ATOM 821 N N . VAL A 1 103 ? -7.274 6.016 4.220 1.00 98.62 103 VAL A N 1
ATOM 822 C CA . VAL A 1 103 ? -8.121 6.868 5.070 1.00 98.62 103 VAL A CA 1
ATOM 823 C C . VAL A 1 103 ? -9.324 6.075 5.557 1.00 98.62 103 VAL A C 1
ATOM 825 O O . VAL A 1 103 ? -10.093 5.552 4.748 1.00 98.62 103 VAL A O 1
ATOM 828 N N . ALA A 1 104 ? -9.471 5.975 6.877 1.00 97.75 104 ALA A N 1
ATOM 829 C CA . ALA A 1 104 ? -10.609 5.327 7.508 1.00 97.75 104 ALA A CA 1
ATOM 830 C C . ALA A 1 104 ? -11.918 6.044 7.136 1.00 97.75 104 ALA A C 1
ATOM 832 O O . ALA A 1 104 ? -11.959 7.275 7.095 1.00 97.75 104 ALA A O 1
ATOM 833 N N . GLN A 1 105 ? -12.955 5.258 6.851 1.00 91.69 105 GLN A N 1
ATOM 834 C CA . GLN A 1 105 ? -14.327 5.713 6.605 1.00 91.69 105 GLN A CA 1
ATOM 835 C C . GLN A 1 105 ? -15.159 5.689 7.889 1.00 91.69 105 GLN A C 1
ATOM 837 O O . GLN A 1 105 ? -14.903 4.799 8.736 1.00 91.69 105 GLN A O 1
#

Organism: NCBI:txid2838471

Solvent-accessible surface area (backbone atoms only — not comparable to full-atom values): 5931 Å² total; per-residue (Å²): 87,81,45,84,68,40,54,63,90,81,43,50,34,32,29,37,36,38,27,45,90,87,38,48,37,34,40,37,42,36,36,20,58,59,44,57,90,89,58,90,84,71,52,50,47,50,78,79,62,43,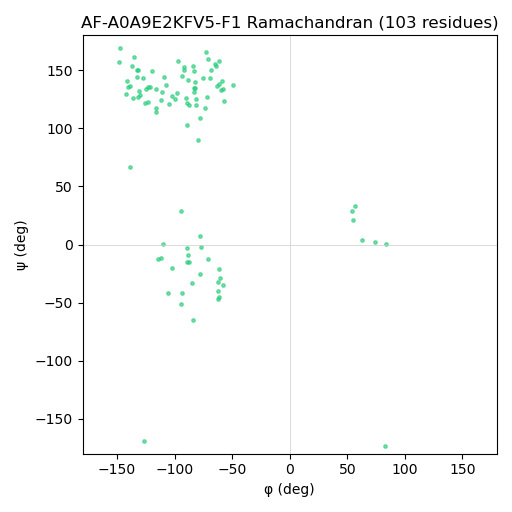52,87,42,40,25,40,27,36,71,69,75,65,59,88,96,55,78,82,86,49,89,55,50,80,36,74,44,40,26,43,50,37,41,74,61,32,44,74,77,77,66,69,53,66,72,39,76,46,38,35,40,32,40,51,112

pLDDT: mean 96.02, std 3.23, range [83.38, 98.75]